Protein AF-A0AAN4YT16-F1 (afdb_monomer_lite)

Organism: Aspergillus oryzae (NCBI:txid5062)

pLDDT: mean 82.42, std 15.11, range [38.56, 97.88]

Foldseek 3Di:
DDDPPPPVVVCVVVLVCLLDLVSVLVVCCVPDDPLCNLCSVLVSQLSCLCRPNSHHDPDDDPCSVVSNVVSVVVSVVDVSNVPD

Sequence (84 aa):
MTSNLSFGKLARSKQGIVADEEDFVKIVSELFLPYYQALVPWVNRLRRVVFPGGMRRKNDNTHLYGQMKNILQEAVSDPKVLAP

Secondary structure (DSSP, 8-state):
---THHHHHHHHHHHHHHHSHHHHHHHHHHHS-GGGGGGHHHHHHHHHHHSGGGSPP-S--TTHHHHHHHHHHHHHT-HHHH--

Structure (mmCIF, N/CA/C/O backbone):
data_AF-A0AAN4YT16-F1
#
_entry.id   AF-A0AAN4YT16-F1
#
loop_
_atom_site.group_PDB
_atom_site.id
_atom_site.type_symbol
_atom_site.label_atom_id
_atom_site.label_alt_id
_atom_site.label_comp_id
_atom_site.label_asym_id
_atom_site.label_entity_id
_atom_site.label_seq_id
_atom_site.pdbx_PDB_ins_code
_atom_site.Cartn_x
_atom_site.Cartn_y
_atom_site.Cartn_z
_atom_site.occupancy
_atom_site.B_iso_or_equiv
_atom_site.auth_seq_id
_atom_site.auth_comp_id
_atom_site.auth_asym_id
_atom_site.auth_atom_id
_atom_site.pdbx_PDB_model_num
ATOM 1 N N . MET A 1 1 ? -0.580 20.433 -30.034 1.00 38.56 1 MET A N 1
ATOM 2 C CA . MET A 1 1 ? 0.597 19.785 -29.411 1.00 38.56 1 MET A CA 1
ATOM 3 C C . MET A 1 1 ? 0.521 19.990 -27.902 1.00 38.56 1 MET A C 1
ATOM 5 O O . MET A 1 1 ? 0.958 21.017 -27.405 1.00 38.56 1 MET A O 1
ATOM 9 N N . THR A 1 2 ? -0.120 19.077 -27.175 1.00 39.78 2 THR A N 1
ATOM 10 C CA . THR A 1 2 ? -0.372 19.197 -25.729 1.00 39.78 2 THR A CA 1
ATOM 11 C C . THR A 1 2 ? 0.555 18.265 -24.938 1.00 39.78 2 THR A C 1
ATOM 13 O O . THR A 1 2 ? 0.442 17.048 -24.983 1.00 39.78 2 THR A O 1
ATOM 16 N N . SER A 1 3 ? 1.546 18.875 -24.282 1.00 48.09 3 SER A N 1
ATOM 17 C CA . SER A 1 3 ? 2.115 18.521 -22.967 1.00 48.09 3 SER A CA 1
ATOM 18 C C . SER A 1 3 ? 2.227 17.041 -22.530 1.00 48.09 3 SER A C 1
ATOM 20 O O . SER A 1 3 ? 1.821 16.676 -21.427 1.00 48.09 3 SER A O 1
ATOM 22 N N . ASN A 1 4 ? 3.004 16.227 -23.253 1.00 46.97 4 ASN A N 1
ATOM 23 C CA . ASN A 1 4 ? 3.590 14.991 -22.691 1.00 46.97 4 ASN A CA 1
ATOM 24 C C . ASN A 1 4 ? 4.609 15.244 -21.547 1.00 46.97 4 ASN A C 1
ATOM 26 O O . ASN A 1 4 ? 5.076 14.307 -20.900 1.00 46.97 4 ASN A O 1
ATOM 30 N N . LEU A 1 5 ? 4.935 16.510 -21.240 1.00 50.84 5 LEU A N 1
ATOM 31 C CA . LEU A 1 5 ? 5.808 16.896 -20.122 1.00 50.84 5 LEU A CA 1
ATOM 32 C C . LEU A 1 5 ? 5.173 16.698 -18.726 1.00 50.84 5 LEU A 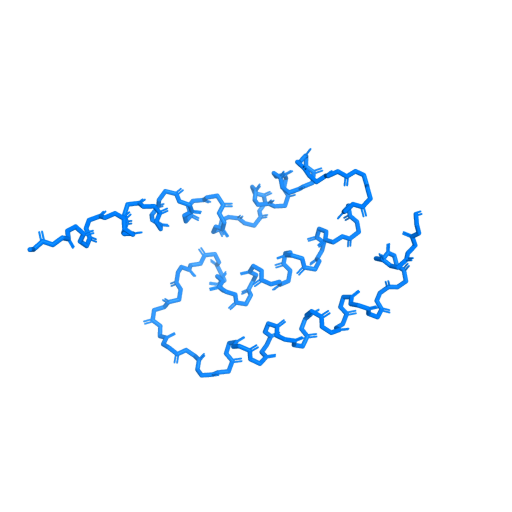C 1
ATOM 34 O O . LEU A 1 5 ? 5.904 16.612 -17.738 1.00 50.84 5 LEU A O 1
ATOM 38 N N . SER A 1 6 ? 3.840 16.616 -18.628 1.00 59.75 6 SER A N 1
ATOM 39 C CA . SER A 1 6 ? 3.114 16.570 -17.345 1.00 59.75 6 SER A CA 1
ATOM 40 C C . SER A 1 6 ? 3.258 15.219 -16.625 1.00 59.75 6 SER A C 1
ATOM 42 O O . SER A 1 6 ? 3.681 15.164 -15.468 1.00 59.75 6 SER A O 1
ATOM 44 N N . PHE A 1 7 ? 3.020 14.108 -17.332 1.00 57.25 7 PHE A N 1
ATOM 45 C CA . PHE A 1 7 ? 3.041 12.764 -16.741 1.00 57.25 7 PHE A CA 1
ATOM 46 C C . PHE A 1 7 ? 4.437 12.325 -16.297 1.00 57.25 7 PHE A C 1
ATOM 48 O O . PHE A 1 7 ? 4.588 11.753 -15.222 1.00 57.25 7 PHE A O 1
ATOM 55 N N . GLY A 1 8 ? 5.476 12.634 -17.079 1.00 62.72 8 GLY A N 1
ATOM 56 C CA . GLY A 1 8 ? 6.853 12.266 -16.739 1.00 62.72 8 GLY A CA 1
ATOM 57 C C . GLY A 1 8 ? 7.383 12.989 -15.497 1.00 62.72 8 GLY A C 1
ATOM 58 O O . GLY A 1 8 ? 8.111 12.396 -14.704 1.00 62.72 8 GLY A O 1
ATOM 59 N N . LYS A 1 9 ? 7.007 14.259 -15.290 1.00 64.38 9 LYS A N 1
ATOM 60 C CA . LYS A 1 9 ? 7.407 15.029 -14.101 1.00 64.38 9 LYS A CA 1
ATOM 61 C C . LYS A 1 9 ? 6.708 14.510 -12.843 1.00 64.38 9 LYS A C 1
ATOM 63 O O . LYS A 1 9 ? 7.374 14.299 -11.831 1.00 64.38 9 LYS A O 1
ATOM 68 N N . LEU A 1 10 ? 5.407 14.235 -12.934 1.00 60.97 10 LEU A N 1
ATOM 69 C CA . LEU A 1 10 ? 4.624 13.670 -11.833 1.00 60.97 10 LEU A CA 1
ATOM 70 C C . LEU A 1 10 ? 5.075 12.247 -11.481 1.00 60.97 10 LEU A C 1
ATOM 72 O O . LEU A 1 10 ? 5.267 11.942 -10.308 1.00 60.97 10 LEU A O 1
ATOM 76 N N . ALA A 1 11 ? 5.315 11.405 -12.488 1.00 62.12 11 ALA A N 1
ATOM 77 C CA . ALA A 1 11 ? 5.806 10.045 -12.294 1.00 62.12 11 ALA A CA 1
ATOM 78 C C . ALA A 1 11 ? 7.184 10.025 -11.618 1.00 62.12 11 ALA A C 1
ATOM 80 O O . ALA A 1 11 ? 7.380 9.244 -10.697 1.00 62.12 11 ALA A O 1
ATOM 81 N N . ARG A 1 12 ? 8.112 10.914 -12.013 1.00 63.09 12 ARG A N 1
ATOM 82 C CA . ARG A 1 12 ? 9.435 11.038 -11.370 1.00 63.09 12 ARG A CA 1
ATOM 83 C C . ARG A 1 12 ? 9.352 11.558 -9.934 1.00 63.09 12 ARG A C 1
ATOM 85 O O . ARG A 1 12 ? 10.036 11.032 -9.068 1.00 63.09 12 ARG A O 1
ATOM 92 N N . SER A 1 13 ? 8.507 12.559 -9.679 1.00 65.50 13 SER A N 1
ATOM 93 C CA . SER A 1 13 ? 8.324 13.127 -8.335 1.00 65.50 13 SER A CA 1
ATOM 94 C C . SER A 1 13 ? 7.658 12.140 -7.372 1.00 65.50 13 SER A C 1
ATOM 96 O O . SER A 1 13 ? 8.094 12.025 -6.232 1.00 65.50 13 SER A O 1
ATOM 98 N N . LYS A 1 14 ? 6.649 11.386 -7.831 1.00 62.75 14 LYS A N 1
ATOM 99 C CA . LYS A 1 14 ? 5.996 10.342 -7.026 1.00 62.75 14 LYS A CA 1
ATOM 100 C C . LYS A 1 14 ? 6.821 9.063 -6.926 1.00 62.75 14 LYS A C 1
ATOM 102 O O . LYS A 1 14 ? 6.608 8.298 -5.992 1.00 62.75 14 LYS A O 1
ATOM 107 N N . GLN A 1 15 ? 7.762 8.847 -7.852 1.00 63.56 15 GLN A N 1
ATOM 108 C CA . GLN A 1 15 ? 8.646 7.689 -7.814 1.00 63.56 15 GLN A CA 1
ATOM 109 C C . GLN A 1 15 ? 9.396 7.634 -6.491 1.00 63.56 15 GLN A C 1
ATOM 111 O O . GLN A 1 15 ? 9.317 6.598 -5.869 1.00 63.56 15 GLN A O 1
ATOM 116 N N . GLY A 1 16 ? 10.034 8.714 -6.024 1.00 65.88 16 GLY A N 1
ATOM 117 C CA . GLY A 1 16 ? 10.819 8.675 -4.778 1.00 65.88 16 GLY A CA 1
ATOM 118 C C . GLY A 1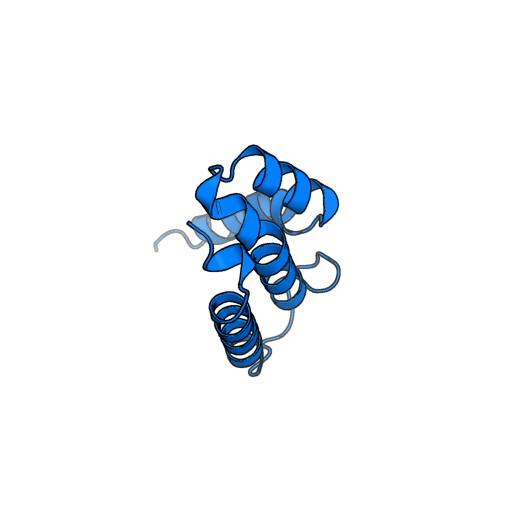 16 ? 10.024 8.157 -3.573 1.00 65.88 16 GLY A C 1
ATOM 119 O O . GLY A 1 16 ? 10.468 7.241 -2.897 1.00 65.88 16 GLY A O 1
ATOM 120 N N . ILE A 1 17 ? 8.799 8.660 -3.397 1.00 68.94 17 ILE A N 1
ATOM 121 C CA . ILE A 1 17 ? 7.923 8.334 -2.259 1.00 68.94 17 ILE A CA 1
ATOM 122 C C . ILE A 1 17 ? 7.365 6.905 -2.335 1.00 68.94 17 ILE A C 1
ATOM 124 O O . ILE A 1 17 ? 7.144 6.261 -1.318 1.00 68.94 17 ILE A O 1
ATOM 128 N N . VAL A 1 18 ? 7.086 6.410 -3.543 1.00 75.56 18 VAL A N 1
ATOM 129 C CA . VAL A 1 18 ? 6.456 5.093 -3.745 1.00 75.56 18 VAL A CA 1
ATOM 130 C C . VAL A 1 18 ? 7.484 4.010 -4.085 1.00 75.56 18 VAL A C 1
ATOM 132 O O . VAL A 1 18 ? 7.122 2.840 -4.084 1.00 75.56 18 VAL A O 1
ATOM 135 N N . ALA A 1 19 ? 8.740 4.372 -4.369 1.00 74.44 19 ALA A N 1
ATOM 136 C CA . ALA A 1 19 ? 9.863 3.486 -4.696 1.00 74.44 19 ALA A CA 1
ATOM 137 C C . ALA A 1 19 ? 10.589 2.969 -3.457 1.00 74.44 19 ALA A C 1
ATOM 139 O O . ALA A 1 19 ? 10.909 1.781 -3.391 1.00 74.44 19 ALA A O 1
ATOM 140 N N . ASP A 1 20 ? 10.768 3.795 -2.433 1.00 87.19 20 ASP A N 1
ATOM 141 C CA . ASP A 1 20 ? 11.329 3.339 -1.164 1.00 87.19 20 ASP A CA 1
ATOM 142 C C . ASP A 1 20 ? 10.238 2.706 -0.292 1.00 87.19 20 ASP A C 1
ATOM 144 O O . ASP A 1 20 ? 9.136 3.240 -0.180 1.00 87.19 20 ASP A O 1
ATOM 148 N N . GLU A 1 21 ? 10.471 1.486 0.192 1.00 90.44 21 GLU A N 1
ATOM 149 C CA . GLU A 1 21 ? 9.438 0.756 0.934 1.00 90.44 21 GLU A CA 1
ATOM 150 C C . GLU A 1 21 ? 9.245 1.306 2.345 1.00 90.44 21 GLU A C 1
ATOM 152 O O . GLU A 1 21 ? 8.113 1.358 2.825 1.00 90.44 21 GLU A O 1
ATOM 157 N N . GLU A 1 22 ? 10.330 1.716 2.990 1.00 90.25 22 GLU A N 1
ATOM 158 C CA . GLU A 1 22 ? 10.309 2.211 4.358 1.00 90.25 22 GLU A CA 1
ATOM 159 C C . GLU A 1 22 ? 9.601 3.565 4.415 1.00 90.25 22 GLU A C 1
ATOM 161 O O . GLU A 1 22 ? 8.640 3.721 5.175 1.00 90.25 22 GLU A O 1
ATOM 166 N N . ASP A 1 23 ? 9.976 4.491 3.528 1.00 89.75 23 ASP A N 1
ATOM 167 C CA . ASP A 1 23 ? 9.306 5.786 3.394 1.00 89.75 23 ASP A CA 1
ATOM 168 C C . ASP A 1 23 ? 7.828 5.606 3.041 1.00 89.75 23 ASP A C 1
ATOM 170 O O . ASP A 1 23 ? 6.956 6.259 3.622 1.00 89.75 23 ASP A O 1
ATOM 174 N N . PHE A 1 24 ? 7.520 4.685 2.123 1.00 90.62 24 PHE A N 1
ATOM 175 C CA . PHE A 1 24 ? 6.144 4.401 1.737 1.00 90.62 24 PHE A CA 1
ATOM 176 C C . PHE A 1 24 ? 5.312 3.903 2.922 1.00 90.62 24 PHE A C 1
ATOM 178 O O . PHE A 1 24 ? 4.240 4.445 3.190 1.00 90.62 24 PHE A O 1
ATOM 185 N N . VAL A 1 25 ? 5.791 2.883 3.641 1.00 93.06 25 VAL A N 1
ATOM 186 C CA . VAL A 1 25 ? 5.075 2.314 4.791 1.00 93.06 25 VAL A CA 1
ATOM 187 C C . VAL A 1 25 ? 4.917 3.353 5.893 1.00 93.06 25 VAL A C 1
ATOM 189 O O . VAL A 1 25 ? 3.822 3.460 6.449 1.00 93.06 25 VAL A O 1
ATOM 192 N N . LYS A 1 26 ? 5.954 4.148 6.174 1.00 93.00 26 LYS A N 1
ATOM 193 C CA . LYS A 1 26 ? 5.890 5.232 7.157 1.00 93.00 26 LYS A CA 1
ATOM 194 C C . LYS A 1 26 ? 4.799 6.241 6.801 1.00 93.00 26 LYS A C 1
ATOM 196 O O . LYS A 1 26 ? 3.896 6.471 7.599 1.00 93.00 26 LYS A O 1
ATOM 201 N N . ILE A 1 27 ? 4.827 6.772 5.579 1.00 91.88 27 ILE A N 1
ATOM 202 C CA . ILE A 1 27 ? 3.863 7.781 5.118 1.00 91.88 27 ILE A CA 1
ATOM 203 C C . ILE A 1 27 ? 2.437 7.226 5.120 1.00 91.88 27 ILE A C 1
ATOM 205 O O . ILE A 1 27 ? 1.512 7.894 5.576 1.00 91.88 27 ILE A O 1
ATOM 209 N N . VAL A 1 28 ? 2.236 6.002 4.626 1.00 92.38 28 VAL A N 1
ATOM 210 C CA . VAL A 1 28 ? 0.904 5.380 4.589 1.00 92.38 28 VAL A CA 1
ATOM 211 C C . VAL A 1 28 ? 0.387 5.119 6.005 1.00 92.38 28 VAL A C 1
ATOM 213 O O . VAL A 1 28 ? -0.786 5.370 6.265 1.00 92.38 28 VAL A O 1
ATOM 216 N N . SER A 1 29 ? 1.248 4.698 6.932 1.00 92.94 29 SER A N 1
ATOM 217 C CA . SER A 1 29 ? 0.866 4.485 8.336 1.00 92.94 29 SER A CA 1
ATOM 218 C C . SER A 1 29 ? 0.539 5.794 9.061 1.00 92.94 29 SER A C 1
ATOM 220 O O . SER A 1 29 ? -0.312 5.793 9.941 1.00 92.94 29 SER A O 1
ATOM 222 N N . GLU A 1 30 ? 1.170 6.913 8.700 1.00 93.44 30 GLU A N 1
ATOM 223 C CA . GLU A 1 30 ? 0.877 8.229 9.289 1.00 93.44 30 GLU A CA 1
ATOM 224 C C . GLU A 1 30 ? -0.390 8.873 8.697 1.00 93.44 30 GLU A C 1
ATOM 226 O O . GLU A 1 30 ? -1.143 9.532 9.412 1.00 93.44 30 GLU A O 1
ATOM 231 N N . LEU A 1 31 ? -0.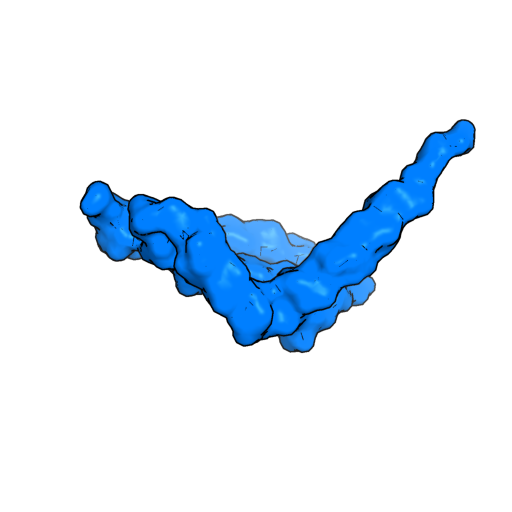637 8.695 7.393 1.00 92.69 31 LEU A N 1
ATOM 232 C CA . LEU A 1 31 ? -1.723 9.379 6.679 1.00 92.69 31 LEU A CA 1
ATOM 233 C C . LEU A 1 31 ? -3.033 8.589 6.617 1.00 92.69 31 LEU A C 1
ATOM 235 O O . LEU A 1 31 ? -4.088 9.180 6.367 1.00 92.69 31 LEU A O 1
ATOM 239 N N . PHE A 1 32 ? -3.001 7.267 6.787 1.00 92.75 32 PHE A N 1
ATOM 240 C CA . PHE A 1 32 ? -4.225 6.474 6.776 1.00 92.75 32 PHE A CA 1
ATOM 241 C C . PHE A 1 32 ? -5.050 6.749 8.027 1.00 92.75 32 PHE A C 1
ATOM 243 O O . PHE A 1 32 ? -4.582 6.618 9.160 1.00 92.75 32 PHE A O 1
ATOM 250 N N . LEU A 1 33 ? -6.320 7.086 7.799 1.00 92.38 33 LEU A N 1
ATOM 251 C CA . LEU A 1 33 ? -7.304 7.218 8.865 1.00 92.38 33 LEU A CA 1
ATOM 252 C C . LEU A 1 33 ? -7.386 5.899 9.652 1.00 92.38 33 LEU A C 1
ATOM 254 O O . LEU A 1 33 ? -7.152 4.841 9.061 1.00 92.38 33 LEU A O 1
ATOM 258 N N . PRO A 1 34 ? -7.742 5.927 10.950 1.00 89.81 34 PRO A N 1
ATOM 259 C CA . PRO A 1 34 ? -7.706 4.737 11.802 1.00 89.81 34 PRO A CA 1
ATOM 260 C C . PRO A 1 34 ? -8.403 3.513 11.194 1.00 89.81 34 PRO A C 1
ATOM 262 O O . PRO A 1 34 ? -7.844 2.422 11.195 1.00 89.81 34 PRO A O 1
ATOM 265 N N . TYR A 1 35 ? -9.566 3.714 10.571 1.00 87.62 35 TYR A N 1
ATOM 266 C CA . TYR A 1 35 ? -10.345 2.653 9.928 1.00 87.62 35 TYR A CA 1
ATOM 267 C C . TYR A 1 35 ? -9.698 2.067 8.657 1.00 87.62 35 TYR A C 1
ATOM 269 O O . TYR A 1 35 ? -10.061 0.982 8.219 1.00 87.62 35 TYR A O 1
ATOM 277 N N . TYR A 1 36 ? -8.714 2.745 8.061 1.00 90.88 36 TYR A N 1
ATOM 278 C CA . TYR A 1 36 ? -7.944 2.238 6.924 1.00 90.88 36 TYR A CA 1
ATOM 279 C C . TYR A 1 36 ? -6.588 1.644 7.318 1.00 90.88 36 TYR A C 1
ATOM 281 O O . TYR A 1 36 ? -5.914 1.089 6.454 1.00 90.88 36 TYR A O 1
ATOM 289 N N . GLN A 1 37 ? -6.176 1.691 8.590 1.00 92.88 37 GLN A N 1
ATOM 290 C CA . GLN A 1 37 ? -4.871 1.163 9.022 1.00 92.88 37 GLN A CA 1
ATOM 291 C C . GLN A 1 37 ? -4.672 -0.315 8.665 1.00 92.88 37 GLN A C 1
ATOM 293 O O . GLN A 1 37 ? -3.585 -0.723 8.258 1.00 92.88 37 GLN A O 1
ATOM 298 N N . ALA A 1 38 ? -5.738 -1.116 8.713 1.00 94.38 38 ALA A N 1
ATOM 299 C CA . ALA A 1 38 ? -5.683 -2.519 8.313 1.00 94.38 38 ALA A CA 1
ATOM 300 C C . ALA A 1 38 ? -5.278 -2.727 6.838 1.00 94.38 38 ALA A C 1
ATOM 302 O O . ALA A 1 38 ? -4.785 -3.797 6.482 1.00 94.38 38 ALA A O 1
ATOM 303 N N . LEU A 1 39 ? -5.426 -1.711 5.978 1.00 95.00 39 LEU A N 1
ATOM 304 C CA . LEU A 1 39 ? -5.039 -1.767 4.567 1.00 95.00 39 LEU A CA 1
ATOM 305 C C . LEU A 1 39 ? -3.548 -1.503 4.325 1.00 95.00 39 LEU A C 1
ATOM 307 O O . LEU A 1 39 ? -3.063 -1.850 3.249 1.00 95.00 39 LEU A O 1
ATOM 311 N N . VAL A 1 40 ? -2.801 -0.944 5.284 1.00 95.44 40 VAL A N 1
ATOM 312 C CA . VAL A 1 40 ? -1.354 -0.663 5.147 1.00 95.44 40 VAL A CA 1
ATOM 313 C C . VAL A 1 40 ? -0.571 -1.861 4.572 1.00 95.44 40 VAL A C 1
ATOM 315 O O . VAL A 1 40 ? 0.097 -1.692 3.544 1.00 95.44 40 VAL A O 1
ATOM 318 N N . PRO A 1 41 ? -0.664 -3.091 5.129 1.00 96.12 41 PRO A N 1
ATOM 319 C CA . PRO A 1 41 ? 0.052 -4.241 4.573 1.00 96.12 41 PRO A CA 1
ATOM 320 C C . PRO A 1 41 ? -0.396 -4.599 3.147 1.00 96.12 41 PRO A C 1
ATOM 322 O O . PRO A 1 41 ? 0.433 -4.997 2.326 1.00 96.12 41 PRO A O 1
ATOM 325 N N . TRP A 1 42 ? -1.680 -4.434 2.822 1.00 97.31 42 TRP A N 1
ATOM 326 C CA . TRP A 1 42 ? -2.245 -4.756 1.507 1.00 97.31 42 TRP A CA 1
ATOM 327 C C . TRP A 1 42 ? -1.803 -3.772 0.429 1.00 97.31 42 TRP A C 1
ATOM 329 O O . TRP A 1 42 ? -1.406 -4.172 -0.669 1.00 97.31 42 TRP A O 1
ATOM 339 N N . VAL A 1 43 ? -1.783 -2.485 0.761 1.00 94.81 43 VAL A N 1
ATOM 340 C CA . VAL A 1 43 ? -1.283 -1.448 -0.138 1.00 94.81 43 VAL A CA 1
ATOM 341 C C . VAL A 1 43 ? 0.233 -1.594 -0.330 1.00 94.81 43 VAL A C 1
ATOM 343 O O . VAL A 1 43 ? 0.716 -1.426 -1.451 1.00 94.81 43 VAL A O 1
ATOM 346 N N . ASN A 1 44 ? 0.990 -2.016 0.693 1.00 95.44 44 ASN A N 1
ATOM 347 C CA . ASN A 1 44 ? 2.412 -2.335 0.517 1.00 95.44 44 ASN A CA 1
ATOM 348 C C . ASN A 1 44 ? 2.637 -3.571 -0.385 1.00 95.44 44 ASN A C 1
ATOM 350 O O . ASN A 1 44 ? 3.527 -3.574 -1.238 1.00 95.44 44 ASN A O 1
ATOM 354 N N . ARG A 1 45 ? 1.790 -4.609 -0.295 1.00 96.06 45 ARG A N 1
ATOM 355 C CA . ARG A 1 45 ? 1.829 -5.739 -1.249 1.00 96.06 45 ARG A CA 1
ATOM 356 C C . ARG A 1 45 ? 1.586 -5.275 -2.687 1.00 96.06 45 ARG A C 1
ATOM 358 O O . ARG A 1 45 ? 2.335 -5.665 -3.584 1.00 96.06 45 ARG A O 1
ATOM 365 N N . LEU A 1 46 ? 0.591 -4.409 -2.903 1.00 94.44 46 LEU A N 1
ATOM 366 C CA . LEU A 1 46 ? 0.337 -3.799 -4.214 1.00 94.44 46 LEU A CA 1
ATOM 367 C C . LEU A 1 46 ? 1.551 -3.002 -4.708 1.00 94.44 46 LEU A C 1
ATOM 369 O O . LEU A 1 46 ? 1.983 -3.175 -5.848 1.00 94.44 46 LEU A O 1
ATOM 373 N N . ARG A 1 47 ? 2.149 -2.178 -3.844 1.00 92.75 47 ARG A N 1
ATOM 374 C CA . ARG A 1 47 ? 3.361 -1.410 -4.152 1.00 92.75 47 ARG A CA 1
ATOM 375 C C . ARG A 1 47 ? 4.488 -2.313 -4.650 1.00 92.75 47 ARG A C 1
ATOM 377 O O . ARG A 1 47 ? 5.048 -2.030 -5.704 1.00 92.75 47 ARG A O 1
ATOM 384 N N . ARG A 1 48 ? 4.780 -3.424 -3.963 1.00 92.06 48 ARG A N 1
ATOM 385 C CA . ARG A 1 48 ? 5.857 -4.359 -4.346 1.00 92.06 48 ARG A CA 1
ATOM 386 C C . ARG A 1 48 ? 5.660 -4.990 -5.730 1.00 92.06 48 ARG A C 1
ATOM 388 O O . ARG A 1 48 ? 6.651 -5.232 -6.415 1.00 92.06 48 ARG A O 1
ATOM 395 N N . VAL A 1 49 ? 4.422 -5.241 -6.171 1.00 91.25 49 VAL A N 1
ATOM 396 C CA . VAL A 1 49 ? 4.179 -5.793 -7.523 1.00 91.25 49 VAL A CA 1
ATOM 397 C C . VAL A 1 49 ? 4.208 -4.726 -8.621 1.00 91.25 49 VAL A C 1
ATOM 399 O O . VAL A 1 49 ? 4.582 -5.028 -9.759 1.00 91.25 49 VAL A O 1
ATOM 402 N N . VAL A 1 50 ? 3.850 -3.480 -8.292 1.00 87.06 50 VAL A N 1
ATOM 403 C CA . VAL A 1 50 ? 3.898 -2.337 -9.222 1.00 87.06 50 VAL A CA 1
ATOM 404 C C . VAL A 1 50 ? 5.329 -1.790 -9.358 1.00 87.06 50 VAL A C 1
ATOM 406 O O . VAL A 1 50 ? 5.758 -1.462 -10.467 1.00 87.06 50 VAL A O 1
ATOM 409 N N . PHE A 1 51 ? 6.084 -1.764 -8.257 1.00 86.25 51 PHE A N 1
ATOM 410 C CA . PHE A 1 51 ? 7.464 -1.279 -8.140 1.00 86.25 51 PHE A CA 1
ATOM 411 C C . PHE A 1 51 ? 8.378 -2.368 -7.545 1.00 86.25 51 PHE A C 1
ATOM 413 O O . PHE A 1 51 ? 8.824 -2.254 -6.398 1.00 86.25 51 PHE A O 1
ATOM 420 N N . PRO A 1 52 ? 8.661 -3.453 -8.288 1.00 85.50 52 PRO A N 1
ATOM 421 C CA . PRO A 1 52 ? 9.523 -4.524 -7.796 1.00 85.50 52 PRO A CA 1
ATOM 422 C C . PRO A 1 52 ? 10.931 -3.994 -7.504 1.00 85.50 52 PRO A C 1
ATOM 424 O O . PRO A 1 52 ? 11.542 -3.327 -8.342 1.00 85.50 52 PRO A O 1
ATOM 427 N N . GLY A 1 53 ? 11.431 -4.264 -6.294 1.00 83.75 53 GLY A N 1
ATOM 428 C CA . GLY A 1 53 ? 12.714 -3.732 -5.818 1.00 83.75 53 GLY A CA 1
ATOM 429 C C . GLY A 1 53 ? 12.754 -2.202 -5.729 1.00 83.75 53 GLY A C 1
ATOM 430 O O . GLY A 1 53 ? 13.827 -1.620 -5.839 1.00 83.75 53 GLY A O 1
ATOM 431 N N . GLY A 1 54 ? 11.592 -1.547 -5.627 1.00 80.56 54 GLY A N 1
ATOM 432 C CA . GLY A 1 54 ? 11.484 -0.089 -5.593 1.00 80.56 54 GLY A CA 1
ATOM 433 C C . GLY A 1 54 ? 11.707 0.598 -6.938 1.00 80.56 54 GLY A C 1
ATOM 434 O O . GLY A 1 54 ? 11.696 1.819 -7.034 1.00 80.56 54 GLY A O 1
ATOM 435 N N . MET A 1 55 ? 11.881 -0.153 -8.020 1.00 78.00 55 MET A N 1
ATOM 436 C CA . MET A 1 55 ? 12.195 0.432 -9.317 1.00 78.00 55 MET A CA 1
ATOM 437 C C . MET A 1 55 ? 10.951 0.530 -10.191 1.00 78.00 55 MET A C 1
ATOM 439 O O . MET A 1 55 ? 10.087 -0.350 -10.198 1.00 78.00 55 MET A O 1
ATOM 443 N N . ARG A 1 56 ? 10.878 1.599 -10.995 1.00 71.88 56 ARG A N 1
ATOM 444 C CA . ARG A 1 56 ? 9.883 1.685 -12.068 1.00 71.88 56 ARG A CA 1
ATOM 445 C C . ARG A 1 56 ? 10.058 0.478 -12.984 1.00 71.88 56 ARG A C 1
ATOM 447 O O . ARG A 1 56 ? 11.153 0.229 -13.497 1.00 71.88 56 ARG A O 1
ATOM 454 N N . ARG A 1 57 ? 8.960 -0.229 -13.237 1.00 75.00 57 ARG A N 1
ATOM 455 C CA . ARG A 1 57 ? 8.948 -1.345 -14.178 1.00 75.00 57 ARG A CA 1
ATOM 456 C C . ARG A 1 57 ? 9.329 -0.864 -15.582 1.00 75.00 57 ARG A C 1
ATOM 458 O O . ARG A 1 57 ? 8.758 0.104 -16.080 1.00 75.00 57 ARG A O 1
ATOM 465 N N . LYS A 1 58 ? 10.313 -1.528 -16.195 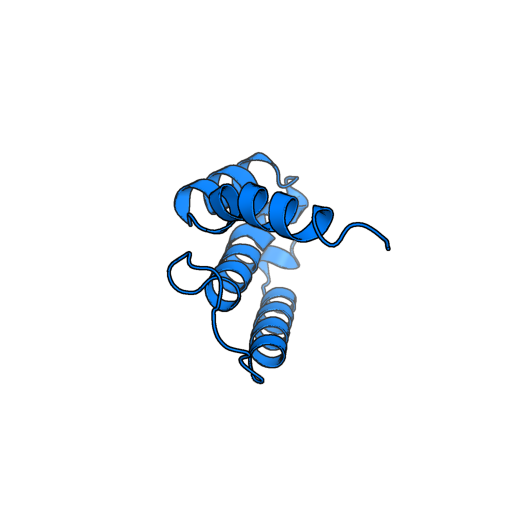1.00 73.00 58 LYS A N 1
ATOM 466 C CA . LYS A 1 58 ? 10.803 -1.206 -17.547 1.00 73.00 58 LYS A CA 1
ATOM 467 C C . LYS A 1 58 ? 10.091 -1.992 -18.651 1.00 73.00 58 LYS A C 1
ATOM 469 O O . LYS A 1 58 ? 10.131 -1.567 -19.797 1.00 73.00 58 LYS A O 1
ATOM 474 N N . ASN A 1 59 ? 9.430 -3.094 -18.293 1.00 73.44 59 ASN A N 1
ATOM 475 C CA . ASN A 1 59 ? 8.793 -4.011 -19.232 1.00 73.44 59 ASN A CA 1
ATOM 476 C C . ASN A 1 59 ? 7.294 -4.102 -18.932 1.00 73.44 59 ASN A C 1
ATOM 478 O O . ASN A 1 59 ? 6.901 -4.145 -17.758 1.00 73.44 59 ASN A O 1
ATOM 482 N N . ASP A 1 60 ? 6.488 -4.208 -19.985 1.00 68.81 60 ASP A N 1
ATOM 483 C CA . ASP A 1 60 ? 5.055 -4.470 -19.887 1.00 68.81 60 ASP A CA 1
ATOM 484 C C . ASP A 1 60 ? 4.839 -5.909 -19.409 1.00 68.81 60 ASP A C 1
ATOM 486 O O . ASP A 1 60 ? 4.984 -6.873 -20.158 1.00 68.81 60 ASP A O 1
ATOM 490 N N . ASN A 1 61 ? 4.533 -6.074 -18.121 1.00 75.25 61 ASN A N 1
ATOM 491 C CA . ASN A 1 61 ? 4.122 -7.369 -17.596 1.00 75.25 61 ASN A CA 1
ATOM 492 C C . ASN A 1 61 ? 2.616 -7.526 -17.770 1.00 75.25 61 ASN A C 1
ATOM 494 O O . ASN A 1 61 ? 1.838 -6.980 -16.983 1.00 75.25 61 ASN A O 1
ATOM 498 N N . THR A 1 62 ? 2.219 -8.335 -18.744 1.00 81.19 62 THR A N 1
ATOM 499 C CA . THR A 1 62 ? 0.819 -8.694 -19.010 1.00 81.19 62 THR A CA 1
ATOM 500 C C . THR A 1 62 ? 0.111 -9.283 -17.784 1.00 81.19 62 THR A C 1
ATOM 502 O O . THR A 1 62 ? -1.101 -9.135 -17.644 1.00 81.19 62 THR A O 1
ATOM 505 N N . HIS A 1 63 ? 0.850 -9.870 -16.837 1.00 88.75 63 HIS A N 1
ATOM 506 C CA . HIS A 1 63 ? 0.288 -10.444 -15.612 1.00 88.75 63 HIS A CA 1
ATOM 507 C C . HIS A 1 63 ? 0.085 -9.440 -14.467 1.00 88.75 63 HIS A C 1
ATOM 509 O O . HIS A 1 63 ? -0.547 -9.795 -13.472 1.00 88.75 63 HIS A O 1
ATOM 515 N N . LEU A 1 64 ? 0.588 -8.199 -14.569 1.00 89.75 64 LEU A N 1
ATOM 516 C CA . LEU A 1 64 ? 0.546 -7.224 -13.467 1.00 89.75 64 LEU A CA 1
ATOM 517 C C . LEU A 1 64 ? -0.883 -6.984 -12.973 1.00 89.75 64 LEU A C 1
ATOM 519 O O . LEU A 1 64 ? -1.136 -7.007 -11.771 1.00 89.75 64 LEU A O 1
ATOM 523 N N . TYR A 1 65 ? -1.819 -6.803 -13.901 1.00 90.62 65 TYR A N 1
ATOM 524 C CA . TYR A 1 65 ? -3.215 -6.567 -13.555 1.00 90.62 65 TYR A CA 1
ATOM 525 C C . TYR A 1 65 ? -3.826 -7.750 -12.786 1.00 90.62 65 TYR A C 1
ATOM 527 O O . TYR A 1 65 ? -4.515 -7.551 -11.788 1.00 90.62 65 TYR A O 1
ATOM 535 N N . GLY A 1 66 ? -3.510 -8.985 -13.195 1.00 95.75 66 GLY A N 1
ATOM 536 C CA . GLY A 1 66 ? -3.931 -10.193 -12.482 1.00 95.75 66 GLY A CA 1
ATOM 537 C C . GLY A 1 66 ? -3.356 -10.266 -11.066 1.00 95.75 66 GLY A C 1
ATOM 538 O O . GLY A 1 66 ? -4.092 -10.529 -10.120 1.00 95.75 66 GLY A O 1
ATOM 539 N N . GLN A 1 67 ? -2.069 -9.945 -10.896 1.00 94.94 67 GLN A N 1
ATOM 540 C CA . GLN A 1 67 ? -1.427 -9.900 -9.576 1.00 94.94 67 GLN A CA 1
ATOM 541 C C . GLN A 1 67 ? -2.088 -8.866 -8.655 1.00 94.94 67 GLN A C 1
ATOM 543 O O . GLN A 1 67 ? -2.381 -9.169 -7.501 1.00 94.94 67 GLN A O 1
ATOM 548 N N . MET A 1 68 ? -2.364 -7.664 -9.168 1.00 95.31 68 MET A N 1
ATOM 549 C CA . MET A 1 68 ? -3.049 -6.618 -8.403 1.00 95.31 68 MET A CA 1
ATOM 550 C C . MET A 1 68 ? -4.456 -7.054 -7.987 1.00 95.31 68 MET A C 1
ATOM 552 O O . MET A 1 68 ? -4.844 -6.856 -6.838 1.00 95.31 68 MET A O 1
ATOM 556 N N . LYS A 1 69 ? -5.206 -7.682 -8.901 1.00 96.50 69 LYS A N 1
ATOM 557 C CA . LYS A 1 69 ? -6.555 -8.179 -8.617 1.00 96.50 69 LYS A CA 1
ATOM 558 C C . LYS A 1 69 ? -6.552 -9.241 -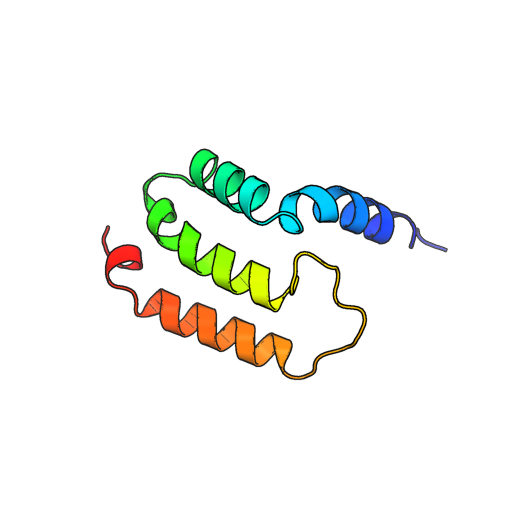7.517 1.00 96.50 69 LYS A C 1
ATOM 560 O O . LYS A 1 69 ? -7.367 -9.143 -6.605 1.00 96.50 69 LYS A O 1
ATOM 565 N N . ASN A 1 70 ? -5.618 -10.189 -7.564 1.00 97.50 70 ASN A N 1
ATOM 566 C CA . ASN A 1 70 ? -5.500 -11.228 -6.540 1.00 97.50 70 ASN A CA 1
ATOM 567 C C . ASN A 1 70 ? -5.208 -10.625 -5.157 1.00 97.50 70 ASN A C 1
ATOM 569 O O . ASN A 1 70 ? -5.879 -10.970 -4.191 1.00 97.50 70 ASN A O 1
ATOM 573 N N . ILE A 1 71 ? -4.287 -9.656 -5.071 1.00 97.88 71 ILE A N 1
ATOM 574 C CA . ILE A 1 71 ? -3.973 -8.974 -3.803 1.00 97.88 71 ILE A CA 1
ATOM 575 C C . ILE A 1 71 ? -5.207 -8.267 -3.230 1.00 97.88 71 ILE A C 1
ATOM 577 O O . ILE A 1 71 ? -5.458 -8.338 -2.031 1.00 97.88 71 ILE A O 1
ATOM 581 N N . LEU A 1 72 ? -5.993 -7.595 -4.077 1.00 95.50 72 LEU A N 1
ATOM 582 C CA . LEU A 1 72 ? -7.225 -6.936 -3.639 1.00 95.50 72 LEU A CA 1
ATOM 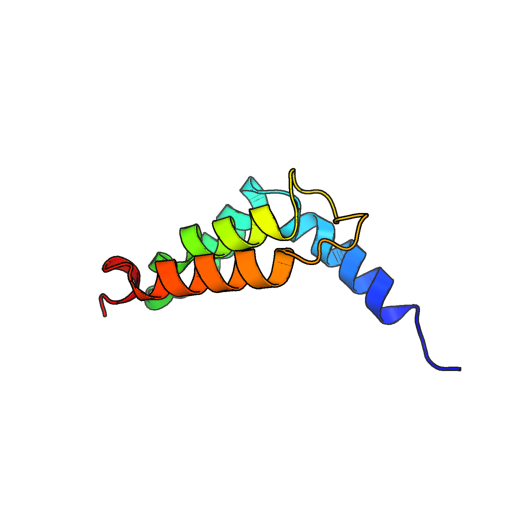583 C C . LEU A 1 72 ? -8.283 -7.944 -3.165 1.00 95.50 72 LEU A C 1
ATOM 585 O O . LEU A 1 72 ? -8.974 -7.680 -2.187 1.00 95.50 72 LEU A O 1
ATOM 589 N N . GLN A 1 73 ? -8.402 -9.100 -3.820 1.00 96.38 73 GLN A N 1
ATOM 590 C CA . GLN A 1 73 ? -9.323 -10.164 -3.404 1.00 96.38 73 GLN A CA 1
ATOM 591 C C . GLN A 1 73 ? -8.922 -10.787 -2.060 1.00 96.38 73 GLN A C 1
ATOM 593 O O . GLN A 1 73 ? -9.783 -11.040 -1.217 1.00 96.38 73 GLN A O 1
ATOM 598 N N . GLU A 1 74 ? -7.624 -10.991 -1.837 1.00 96.81 74 GLU A N 1
ATOM 599 C CA . GLU A 1 74 ? -7.104 -11.430 -0.541 1.00 96.81 74 GLU A CA 1
ATOM 600 C C . GLU A 1 74 ? -7.391 -10.396 0.556 1.00 96.81 74 GLU A C 1
ATOM 602 O O . GLU A 1 74 ? -7.850 -10.771 1.631 1.00 96.81 74 GLU A O 1
ATOM 607 N N . ALA A 1 75 ? -7.205 -9.101 0.270 1.00 95.50 75 ALA A N 1
ATOM 608 C CA . ALA A 1 75 ? -7.481 -8.024 1.223 1.00 95.50 75 ALA A CA 1
ATOM 609 C C . ALA A 1 75 ? -8.950 -7.987 1.665 1.00 95.50 75 ALA A C 1
ATOM 611 O O . ALA A 1 75 ? -9.235 -7.795 2.842 1.00 95.50 75 ALA A O 1
ATOM 612 N N . VAL A 1 76 ? -9.885 -8.222 0.737 1.00 92.38 76 VAL A N 1
ATOM 613 C CA . VAL A 1 76 ? -11.325 -8.320 1.043 1.00 92.38 76 VAL A CA 1
ATOM 614 C C . VAL A 1 76 ? -11.633 -9.496 1.973 1.00 92.38 76 VAL A C 1
ATOM 616 O O . VAL A 1 76 ? -12.622 -9.461 2.693 1.00 92.38 76 VAL A O 1
ATOM 619 N N . SER A 1 77 ? -10.792 -10.529 1.976 1.00 93.00 77 SER A N 1
ATOM 620 C CA . SER A 1 77 ? -10.960 -11.701 2.837 1.00 93.00 77 SER A CA 1
ATOM 621 C C . SER A 1 77 ? -10.237 -11.564 4.183 1.00 93.00 77 SER A C 1
ATOM 623 O O . SER A 1 77 ? -10.340 -12.470 5.008 1.00 93.00 77 SER A O 1
ATOM 625 N N . ASP A 1 78 ? -9.497 -10.472 4.420 1.00 94.31 78 ASP A N 1
ATOM 626 C CA . ASP A 1 78 ? -8.769 -10.240 5.669 1.00 94.31 78 ASP A CA 1
ATOM 627 C C . ASP A 1 78 ? -9.730 -9.778 6.777 1.00 94.31 78 ASP A C 1
ATOM 629 O O . ASP A 1 78 ? -10.279 -8.674 6.696 1.00 94.31 78 ASP A O 1
ATOM 633 N N . PRO A 1 79 ? -9.897 -10.556 7.864 1.00 91.62 79 PRO A N 1
ATOM 634 C CA . PRO A 1 79 ? -10.758 -10.167 8.975 1.00 91.62 79 PRO A CA 1
ATOM 635 C C . PRO A 1 79 ? -10.380 -8.822 9.604 1.00 91.62 79 PRO A C 1
ATOM 637 O O . PRO A 1 79 ? -11.252 -8.139 10.130 1.00 91.62 79 PRO A O 1
ATOM 640 N N . LYS A 1 80 ? -9.105 -8.413 9.544 1.00 90.69 80 LYS A N 1
ATOM 641 C CA . LYS A 1 80 ? -8.654 -7.116 10.072 1.00 90.69 80 LYS A CA 1
ATOM 642 C C . LYS A 1 80 ? -9.128 -5.944 9.221 1.00 90.69 80 LYS A C 1
ATOM 644 O O . LYS A 1 80 ? -9.300 -4.860 9.757 1.00 90.69 80 LYS A O 1
ATOM 649 N N . VAL A 1 81 ? -9.313 -6.157 7.917 1.00 89.06 81 VAL A N 1
ATOM 650 C CA . VAL A 1 81 ? -9.856 -5.152 6.988 1.00 89.06 81 VAL A CA 1
ATOM 651 C C . VAL A 1 81 ? -11.376 -5.070 7.106 1.00 89.06 81 VAL A C 1
ATOM 653 O O . VAL A 1 81 ? -11.951 -4.004 6.913 1.00 89.06 81 VAL A O 1
ATOM 656 N N . LEU A 1 82 ? -12.025 -6.191 7.426 1.00 82.81 82 LEU A N 1
ATOM 657 C CA . LEU A 1 82 ? -13.475 -6.276 7.605 1.00 82.81 82 LEU A CA 1
ATOM 658 C C . LEU A 1 82 ? -13.950 -5.861 9.006 1.00 82.81 82 LEU A C 1
ATOM 660 O O . LEU A 1 82 ? -15.152 -5.684 9.206 1.00 82.81 82 LEU A O 1
ATOM 664 N N . ALA A 1 83 ? -13.040 -5.746 9.974 1.00 70.75 83 ALA A N 1
ATOM 665 C CA . ALA A 1 83 ? -13.366 -5.303 11.321 1.00 70.75 83 ALA A CA 1
ATOM 666 C C . ALA A 1 83 ? -13.710 -3.795 11.314 1.00 70.75 83 ALA A C 1
ATOM 668 O O . ALA A 1 83 ? -12.912 -3.016 10.791 1.00 70.75 83 ALA A O 1
ATOM 669 N N . PRO A 1 84 ? -14.883 -3.390 11.846 1.00 57.72 84 PRO A N 1
ATOM 670 C CA . PRO A 1 84 ? -15.318 -1.992 11.896 1.00 57.72 84 PRO A CA 1
ATOM 671 C C . PRO A 1 84 ? -14.485 -1.123 12.847 1.00 57.72 84 PRO A C 1
ATOM 673 O O . PRO A 1 84 ? -13.980 -1.657 13.862 1.00 57.72 84 PRO A O 1
#

Radius of gyration: 14.91 Å; chains: 1; bounding box: 28×32×41 Å